Protein AF-A0AAY5K2S9-F1 (afdb_monomer_lite)

Sequence (111 aa):
MEKLFCSSIRVIRKDWPMINQRISRAQSMKSENLMQIDAGQGHVVATDTNEIPYYLQRGFIQDEWIRIPGFVKHITVGPAGTWCVDKTDRIFKYLEGKWVGNCIVLIICRH

Radius of gyration: 15.91 Å; chains: 1; bounding box: 43×44×27 Å

Structure (mmCIF, N/CA/C/O backbone):
data_AF-A0AAY5K2S9-F1
#
_entry.id   AF-A0AAY5K2S9-F1
#
loop_
_atom_site.group_PDB
_atom_site.id
_atom_site.type_symbol
_atom_site.label_atom_id
_atom_site.label_alt_id
_atom_site.label_comp_id
_atom_site.label_asym_id
_atom_site.label_entity_id
_atom_site.label_seq_id
_atom_site.pdbx_PDB_ins_code
_atom_site.Cartn_x
_atom_site.Cartn_y
_atom_site.Cartn_z
_atom_site.occupancy
_atom_site.B_iso_or_equiv
_atom_site.auth_seq_id
_atom_site.auth_comp_id
_atom_site.auth_asym_id
_atom_site.auth_atom_id
_atom_site.pdbx_PDB_model_num
ATOM 1 N N . MET A 1 1 ? -10.604 -31.260 -0.787 1.00 34.91 1 MET A N 1
ATOM 2 C CA . MET A 1 1 ? -9.336 -31.054 -1.515 1.00 34.91 1 MET A CA 1
ATOM 3 C C . MET A 1 1 ? -8.837 -29.659 -1.205 1.00 34.91 1 MET A C 1
ATOM 5 O O . MET A 1 1 ? -9.648 -28.755 -1.047 1.00 34.91 1 MET A O 1
ATOM 9 N N . GLU A 1 2 ? -7.548 -29.571 -0.924 1.00 27.94 2 GLU A N 1
ATOM 10 C CA . GLU A 1 2 ? -6.949 -28.673 0.060 1.00 27.94 2 GLU A CA 1
ATOM 11 C C . GLU A 1 2 ? -6.970 -27.201 -0.350 1.00 27.94 2 GLU A C 1
ATOM 13 O O . GLU A 1 2 ? -6.590 -26.819 -1.454 1.00 27.94 2 GLU A O 1
ATOM 18 N N . LYS A 1 3 ? -7.405 -26.364 0.594 1.00 33.69 3 LYS A N 1
ATOM 19 C CA . LYS A 1 3 ? -7.199 -24.923 0.547 1.00 33.69 3 LYS A CA 1
ATOM 20 C C . LYS A 1 3 ? -5.722 -24.690 0.836 1.00 33.69 3 LYS A C 1
ATOM 22 O O . LYS A 1 3 ? -5.301 -24.840 1.981 1.00 33.69 3 LYS A O 1
ATOM 27 N N . LEU A 1 4 ? -4.947 -24.316 -0.175 1.00 30.33 4 LEU A N 1
ATOM 28 C CA . LEU A 1 4 ? -3.619 -23.752 0.044 1.00 30.33 4 LEU A CA 1
ATOM 29 C C . LEU A 1 4 ? -3.796 -22.329 0.587 1.00 30.33 4 LEU A C 1
ATOM 31 O O . LEU A 1 4 ? -3.679 -21.338 -0.124 1.00 30.33 4 LEU A O 1
ATOM 35 N N . PHE A 1 5 ? -4.133 -22.243 1.873 1.00 32.22 5 PHE A N 1
ATOM 36 C CA . PHE A 1 5 ? -3.831 -21.068 2.673 1.00 32.22 5 PHE A CA 1
ATOM 37 C C . PHE A 1 5 ? -2.308 -20.924 2.654 1.00 32.22 5 PHE A C 1
ATOM 39 O O . PHE A 1 5 ? -1.602 -21.865 3.015 1.00 32.22 5 PHE A O 1
ATOM 46 N N . CYS A 1 6 ? -1.790 -19.770 2.235 1.00 27.92 6 CYS A N 1
ATOM 47 C CA . CYS A 1 6 ? -0.380 -19.449 2.424 1.00 27.92 6 CYS A CA 1
ATOM 48 C C . CYS A 1 6 ? -0.137 -19.269 3.929 1.00 27.92 6 CYS A C 1
ATOM 50 O O . CYS A 1 6 ? -0.248 -18.181 4.492 1.00 27.92 6 CYS A O 1
ATOM 52 N N . SER A 1 7 ? 0.105 -20.383 4.611 1.00 37.94 7 SER A N 1
ATOM 53 C CA . SER A 1 7 ? 0.523 -20.424 5.997 1.00 37.94 7 SER A CA 1
ATOM 54 C C . SER A 1 7 ? 1.981 -19.978 6.082 1.00 37.94 7 SER A C 1
ATOM 56 O O . SER A 1 7 ? 2.857 -20.627 5.513 1.00 37.94 7 SER A O 1
ATOM 58 N N . SER A 1 8 ? 2.222 -18.928 6.872 1.00 32.44 8 SER A N 1
ATOM 59 C CA . SER A 1 8 ? 3.530 -18.472 7.362 1.00 32.44 8 SER A CA 1
ATOM 60 C C . SER A 1 8 ? 4.340 -17.549 6.436 1.00 32.44 8 SER A C 1
ATOM 62 O O . SER A 1 8 ? 5.390 -17.934 5.929 1.00 32.44 8 SER A O 1
ATOM 64 N N . ILE A 1 9 ? 3.983 -16.257 6.390 1.00 40.09 9 ILE A N 1
ATOM 65 C CA . ILE A 1 9 ? 5.020 -15.213 6.318 1.00 40.09 9 ILE A CA 1
ATOM 66 C C . ILE A 1 9 ? 5.633 -15.096 7.719 1.00 40.09 9 ILE A C 1
ATOM 68 O O . ILE A 1 9 ? 5.078 -14.511 8.644 1.00 40.09 9 ILE A O 1
ATOM 72 N N . ARG A 1 10 ? 6.776 -15.755 7.907 1.00 33.50 10 ARG A N 1
ATOM 73 C CA . ARG A 1 10 ? 7.645 -15.541 9.062 1.00 33.50 10 ARG A CA 1
ATOM 74 C C . ARG A 1 10 ? 8.726 -14.588 8.572 1.00 33.50 10 ARG A C 1
ATOM 76 O O . ARG A 1 10 ? 9.541 -14.973 7.741 1.00 33.50 10 ARG A O 1
ATOM 83 N N . VAL A 1 11 ? 8.700 -13.335 9.022 1.00 40.34 11 VAL 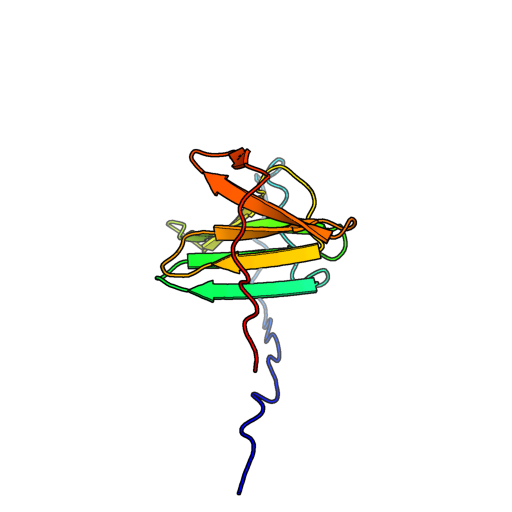A N 1
ATOM 84 C CA . VAL A 1 11 ? 9.768 -12.377 8.710 1.00 40.34 11 VAL A CA 1
ATOM 85 C C . VAL A 1 11 ? 11.036 -12.873 9.403 1.00 40.34 11 VAL A C 1
ATOM 87 O O . VAL A 1 11 ? 11.202 -12.710 10.609 1.00 40.34 11 VAL A O 1
ATOM 90 N N . ILE A 1 12 ? 11.924 -13.526 8.655 1.00 34.12 12 ILE A N 1
ATOM 91 C CA . ILE A 1 12 ? 13.255 -13.884 9.140 1.00 34.12 12 ILE A CA 1
ATOM 92 C C . ILE A 1 12 ? 14.103 -12.611 9.058 1.00 34.12 12 ILE A C 1
ATOM 94 O O . ILE A 1 12 ? 14.753 -12.358 8.049 1.00 34.12 12 ILE A O 1
ATOM 98 N N . ARG A 1 13 ? 14.102 -11.782 10.108 1.00 37.06 13 ARG A N 1
ATOM 99 C CA . ARG A 1 13 ? 15.240 -10.883 10.334 1.00 37.06 13 ARG A CA 1
ATOM 100 C C . ARG A 1 13 ? 16.323 -11.705 11.028 1.00 37.06 13 ARG A C 1
ATOM 102 O O . ARG A 1 13 ? 16.205 -11.977 12.216 1.00 37.06 13 ARG A O 1
ATOM 109 N N . LYS A 1 14 ? 17.346 -12.124 10.284 1.00 33.75 14 LYS A N 1
ATOM 110 C CA . LYS A 1 14 ? 18.642 -12.497 10.860 1.00 33.75 14 LYS A CA 1
ATOM 111 C C . LYS A 1 14 ? 19.627 -11.385 10.521 1.00 33.75 14 LYS A C 1
ATOM 113 O O . LYS A 1 14 ? 19.952 -11.191 9.357 1.00 33.75 14 LYS A O 1
ATOM 118 N N . ASP A 1 15 ? 19.971 -10.630 11.558 1.00 39.75 15 ASP A N 1
ATOM 119 C CA . ASP A 1 15 ? 21.231 -9.922 11.778 1.00 39.75 15 ASP A CA 1
ATOM 120 C C . ASP A 1 15 ? 21.821 -9.168 10.577 1.00 39.75 15 ASP A C 1
ATOM 122 O O . ASP A 1 15 ? 22.611 -9.706 9.805 1.00 39.75 15 ASP A O 1
ATOM 126 N N . TRP A 1 16 ? 21.504 -7.873 10.473 1.00 34.28 16 TRP A N 1
ATOM 127 C CA . TRP A 1 16 ? 22.312 -6.939 9.686 1.00 34.28 16 TRP A CA 1
ATOM 128 C C . TRP A 1 16 ? 23.080 -6.007 10.632 1.00 34.28 16 TRP A C 1
ATOM 130 O O . TRP A 1 16 ? 22.457 -5.410 11.518 1.00 34.28 16 TRP A O 1
ATOM 140 N N . PRO A 1 17 ? 24.411 -5.866 10.486 1.00 38.12 17 PRO A N 1
ATOM 141 C CA . PRO A 1 17 ? 25.193 -4.991 11.341 1.00 38.12 17 PRO A CA 1
ATOM 142 C C . PRO A 1 17 ? 24.791 -3.538 11.084 1.00 38.12 17 PRO A C 1
ATOM 144 O O . PRO A 1 17 ? 24.748 -3.059 9.951 1.00 38.12 17 PRO A O 1
ATOM 147 N N . MET A 1 18 ? 24.484 -2.838 12.172 1.00 40.06 18 MET A N 1
ATOM 148 C CA . MET A 1 18 ? 24.182 -1.412 12.190 1.00 40.06 18 MET A CA 1
ATOM 149 C C . MET A 1 18 ? 25.396 -0.619 11.687 1.00 40.06 18 MET A C 1
ATOM 151 O O . MET A 1 18 ? 26.308 -0.327 12.458 1.00 40.06 18 MET A O 1
ATOM 155 N N . ILE A 1 19 ? 25.407 -0.239 10.408 1.00 44.91 19 ILE A N 1
ATOM 156 C CA . ILE A 1 19 ? 26.284 0.829 9.918 1.00 44.91 19 ILE A CA 1
ATOM 157 C C . ILE A 1 19 ? 25.483 2.127 9.997 1.00 44.91 19 ILE A C 1
ATOM 159 O O . ILE A 1 19 ? 24.505 2.347 9.286 1.00 44.91 19 ILE A O 1
ATOM 163 N N . ASN A 1 20 ? 25.876 2.934 10.975 1.00 45.47 20 ASN A N 1
ATOM 164 C CA . ASN A 1 20 ? 25.220 4.149 11.424 1.00 45.47 20 ASN A CA 1
ATOM 165 C C . ASN A 1 20 ? 25.481 5.359 10.507 1.00 45.47 20 ASN A C 1
ATOM 167 O O . ASN A 1 20 ? 26.565 5.509 9.955 1.00 45.47 20 ASN A O 1
ATOM 171 N N . GLN A 1 21 ? 24.510 6.282 10.559 1.00 48.19 21 GLN A N 1
ATOM 172 C CA . GLN A 1 21 ? 24.540 7.725 10.255 1.00 48.19 21 GLN A CA 1
ATOM 173 C C . GLN A 1 21 ? 24.086 8.202 8.859 1.00 48.19 21 GLN A C 1
ATOM 175 O O . GLN A 1 21 ? 24.742 7.991 7.848 1.00 48.19 21 GLN A O 1
ATOM 180 N N . ARG A 1 22 ? 23.017 9.027 8.903 1.00 39.16 22 ARG A N 1
ATOM 181 C CA . ARG A 1 22 ? 22.392 9.885 7.862 1.00 39.16 22 ARG A CA 1
ATOM 182 C C . ARG A 1 22 ? 21.190 9.324 7.092 1.00 39.16 22 ARG A C 1
ATOM 184 O O . ARG A 1 22 ? 21.185 9.376 5.873 1.00 39.16 22 ARG A O 1
ATOM 191 N N . ILE A 1 23 ? 20.098 8.974 7.778 1.00 50.19 23 ILE A N 1
ATOM 192 C CA . ILE A 1 23 ? 18.747 9.142 7.195 1.00 50.19 23 ILE A CA 1
ATOM 193 C C . ILE A 1 23 ? 17.797 9.700 8.263 1.00 50.19 23 ILE A C 1
ATOM 195 O O . ILE A 1 23 ? 16.835 9.075 8.695 1.00 50.19 23 ILE A O 1
ATOM 199 N N . SER A 1 24 ? 18.077 10.910 8.741 1.00 45.03 24 SER A N 1
ATOM 200 C CA . SER A 1 24 ? 17.095 11.702 9.479 1.00 45.03 24 SER A CA 1
ATOM 201 C C . SER A 1 24 ? 16.250 12.490 8.478 1.00 45.03 24 SER A C 1
ATOM 203 O O . SER A 1 24 ? 16.498 13.679 8.307 1.00 45.03 24 SER A O 1
ATOM 205 N N . ARG A 1 25 ? 15.297 11.833 7.781 1.00 44.62 25 ARG A N 1
ATOM 206 C CA . ARG A 1 25 ? 14.075 12.491 7.238 1.00 44.62 25 ARG A CA 1
ATOM 207 C C . ARG A 1 25 ? 13.075 11.635 6.446 1.00 44.62 25 ARG A C 1
ATOM 209 O O . ARG A 1 25 ? 11.987 12.145 6.199 1.00 44.62 25 ARG A O 1
ATOM 216 N N . ALA A 1 26 ? 13.347 10.380 6.099 1.00 44.50 26 ALA A N 1
ATOM 217 C CA . ALA A 1 26 ? 12.327 9.520 5.487 1.00 44.50 26 ALA A CA 1
ATOM 218 C C . ALA A 1 26 ? 11.657 8.651 6.565 1.00 44.50 26 ALA A C 1
ATOM 220 O O . ALA A 1 26 ? 12.315 7.849 7.226 1.00 44.50 26 ALA A O 1
ATOM 221 N N . GLN A 1 27 ? 10.352 8.832 6.792 1.00 56.34 27 GLN A N 1
ATOM 222 C CA . GLN A 1 27 ? 9.558 7.917 7.619 1.00 56.34 27 GLN A CA 1
ATOM 223 C C . GLN A 1 27 ? 9.421 6.584 6.872 1.00 56.34 27 GLN A C 1
ATOM 225 O O . GLN A 1 27 ? 8.480 6.400 6.107 1.00 56.34 27 GLN A O 1
ATOM 230 N N . SER A 1 28 ? 10.375 5.675 7.064 1.00 61.28 28 SER A N 1
ATOM 231 C CA . SER A 1 28 ? 10.301 4.319 6.520 1.00 61.28 28 SER A CA 1
ATOM 232 C C . SER A 1 28 ? 9.297 3.484 7.322 1.00 61.28 28 SER A C 1
ATOM 234 O O . SER A 1 28 ? 9.298 3.524 8.558 1.00 61.28 28 SER A O 1
ATOM 236 N N . MET A 1 29 ? 8.431 2.738 6.633 1.00 62.81 29 MET A N 1
ATOM 237 C CA . MET A 1 29 ? 7.478 1.830 7.274 1.00 62.81 29 MET A CA 1
ATOM 238 C C . MET A 1 29 ? 8.233 0.739 8.041 1.00 62.81 29 MET A C 1
ATOM 240 O O . MET A 1 29 ? 9.025 -0.015 7.471 1.00 62.81 29 MET A O 1
ATOM 244 N N . LYS A 1 30 ? 7.969 0.617 9.344 1.00 68.06 30 LYS A N 1
ATOM 245 C CA . LYS A 1 30 ? 8.514 -0.482 10.145 1.00 68.06 30 LYS A CA 1
ATOM 246 C C . LYS A 1 30 ? 7.624 -1.715 10.016 1.00 68.06 30 LYS A C 1
ATOM 248 O O . LYS A 1 30 ? 6.417 -1.629 10.210 1.00 68.06 30 LYS A O 1
ATOM 253 N N . SER A 1 31 ? 8.229 -2.878 9.770 1.00 64.31 31 SER A N 1
ATOM 254 C CA . SER A 1 31 ? 7.508 -4.155 9.613 1.00 64.31 31 SER A CA 1
ATOM 255 C C . SER A 1 31 ? 6.667 -4.560 10.830 1.00 64.31 31 SER A C 1
ATOM 257 O O . SER A 1 31 ? 5.715 -5.311 10.678 1.00 64.31 31 SER A O 1
ATOM 259 N N . GLU A 1 32 ? 7.010 -4.073 12.026 1.00 65.81 32 GLU A N 1
ATOM 260 C CA . GLU A 1 32 ? 6.257 -4.300 13.273 1.00 65.81 32 GLU A CA 1
ATOM 261 C C . GLU A 1 32 ? 4.888 -3.602 13.312 1.00 65.81 32 GLU A C 1
ATOM 263 O O . GLU A 1 32 ? 4.051 -3.967 14.128 1.00 65.81 32 GLU A O 1
ATOM 268 N N . ASN A 1 33 ? 4.643 -2.656 12.400 1.00 77.50 33 ASN A N 1
ATOM 269 C CA . ASN A 1 33 ? 3.399 -1.893 12.310 1.00 77.50 33 ASN A CA 1
ATOM 270 C C . ASN A 1 33 ? 2.642 -2.154 10.999 1.00 77.50 33 ASN A C 1
ATOM 272 O O . ASN A 1 33 ? 1.783 -1.361 10.639 1.00 77.50 33 ASN A O 1
ATOM 276 N N . LEU A 1 34 ? 2.949 -3.216 10.249 1.00 77.50 34 LEU A N 1
ATOM 277 C CA . LEU A 1 34 ? 2.253 -3.505 8.992 1.00 77.50 34 LEU A CA 1
ATOM 278 C C . LEU A 1 34 ? 0.816 -3.977 9.263 1.00 77.50 34 LEU A C 1
ATOM 280 O O . LEU A 1 34 ? 0.617 -4.963 9.968 1.00 77.50 34 LEU A O 1
ATOM 284 N N . MET A 1 35 ? -0.170 -3.313 8.659 1.00 85.62 35 MET A N 1
ATOM 285 C CA . MET A 1 35 ? -1.576 -3.720 8.731 1.00 85.62 35 MET A CA 1
ATOM 286 C C . MET A 1 35 ? -1.994 -4.532 7.500 1.00 85.62 35 MET A C 1
ATOM 288 O O . MET A 1 35 ? -2.652 -5.560 7.639 1.00 85.62 35 MET A O 1
ATOM 292 N N . GLN A 1 36 ? -1.607 -4.096 6.298 1.00 92.12 36 GLN A N 1
ATOM 293 C CA . GLN A 1 36 ? -1.935 -4.788 5.049 1.00 92.12 36 GLN A CA 1
ATOM 294 C C . GLN A 1 36 ? -0.900 -4.497 3.951 1.00 92.12 36 GLN A C 1
ATOM 296 O O . GLN A 1 36 ? -0.256 -3.449 3.956 1.00 92.12 36 GLN A O 1
ATOM 301 N N . ILE A 1 37 ? -0.737 -5.440 3.017 1.00 92.50 37 ILE A N 1
ATOM 302 C CA . ILE A 1 37 ? 0.138 -5.363 1.840 1.00 92.50 37 ILE A CA 1
ATOM 303 C C . ILE A 1 37 ? -0.565 -5.968 0.616 1.00 92.50 37 ILE A C 1
ATOM 305 O O . ILE A 1 37 ? -1.350 -6.906 0.763 1.00 92.50 37 ILE A O 1
ATOM 309 N N . ASP A 1 38 ? -0.294 -5.435 -0.573 1.00 94.12 38 ASP A N 1
ATOM 310 C CA . ASP A 1 38 ? -0.745 -5.976 -1.858 1.00 94.12 38 ASP A CA 1
ATOM 311 C C . ASP A 1 38 ? 0.351 -5.822 -2.923 1.00 94.12 38 ASP A C 1
ATOM 313 O O . ASP A 1 38 ? 1.154 -4.885 -2.875 1.00 94.12 38 ASP A O 1
ATOM 317 N N . ALA A 1 39 ? 0.398 -6.747 -3.879 1.00 92.44 39 ALA A N 1
ATOM 318 C CA . ALA A 1 39 ? 1.414 -6.777 -4.923 1.00 92.44 39 ALA A CA 1
ATOM 319 C C . ALA A 1 39 ? 0.802 -7.101 -6.288 1.00 92.44 39 ALA A C 1
ATOM 321 O O . ALA A 1 39 ? 0.104 -8.098 -6.460 1.00 92.44 39 ALA A O 1
ATOM 322 N N . GLY A 1 40 ? 1.130 -6.283 -7.286 1.00 90.12 40 GLY A N 1
ATOM 323 C CA . GLY A 1 40 ? 0.566 -6.389 -8.625 1.00 90.12 40 GLY A CA 1
ATOM 324 C C . GLY A 1 40 ? 1.335 -5.547 -9.637 1.00 90.12 40 GLY A C 1
ATOM 325 O O . GLY A 1 40 ? 1.796 -4.448 -9.338 1.00 90.12 40 GLY A O 1
ATOM 326 N N . GLN A 1 41 ? 1.494 -6.069 -10.857 1.00 89.69 41 GLN A N 1
ATOM 327 C CA . GLN A 1 41 ? 2.212 -5.401 -11.957 1.00 89.69 41 GLN A CA 1
ATOM 328 C C . GLN A 1 41 ? 3.633 -4.916 -11.603 1.00 89.69 41 GLN A C 1
ATOM 330 O O . GLN A 1 41 ? 4.038 -3.833 -12.015 1.00 89.69 41 GLN A O 1
ATOM 335 N N . GLY A 1 42 ? 4.380 -5.676 -10.798 1.00 89.19 42 GLY A N 1
ATOM 336 C CA . GLY A 1 42 ? 5.734 -5.287 -10.378 1.00 89.19 42 GLY A CA 1
ATOM 337 C C . GLY A 1 42 ? 5.787 -4.169 -9.330 1.00 89.19 42 GLY A C 1
ATOM 338 O O . GLY A 1 42 ? 6.875 -3.709 -8.996 1.00 89.19 42 GLY A O 1
ATOM 339 N N . HIS A 1 43 ? 4.639 -3.760 -8.790 1.00 92.00 43 HIS A N 1
ATOM 340 C CA . HIS A 1 43 ? 4.537 -2.813 -7.687 1.00 92.00 43 HIS A CA 1
ATOM 341 C C . HIS A 1 43 ? 4.101 -3.532 -6.415 1.00 92.00 43 HIS A C 1
ATOM 343 O O . HIS A 1 43 ? 3.401 -4.546 -6.464 1.00 92.00 43 HIS A O 1
ATOM 349 N N . VAL A 1 44 ? 4.487 -2.967 -5.275 1.00 93.50 44 VAL A N 1
ATOM 350 C CA . VAL A 1 44 ? 4.035 -3.408 -3.957 1.00 93.50 44 VAL A CA 1
ATOM 351 C C . VAL A 1 44 ? 3.563 -2.183 -3.190 1.00 93.50 44 VAL A C 1
ATOM 353 O O . VAL A 1 44 ? 4.262 -1.169 -3.138 1.00 93.50 44 VAL A O 1
ATOM 356 N N . VAL A 1 45 ? 2.370 -2.273 -2.614 1.00 93.56 45 VAL A N 1
ATOM 357 C CA . VAL A 1 45 ? 1.770 -1.233 -1.777 1.00 93.56 45 VAL A CA 1
ATOM 358 C C . VAL A 1 45 ? 1.452 -1.800 -0.407 1.00 93.56 45 VAL A C 1
ATOM 360 O O . VAL A 1 45 ? 1.168 -2.986 -0.267 1.00 93.56 45 VAL A O 1
ATOM 363 N N . ALA A 1 46 ? 1.512 -0.953 0.609 1.00 93.69 46 ALA A N 1
ATOM 364 C CA . ALA A 1 46 ? 1.228 -1.345 1.978 1.00 93.69 46 ALA A CA 1
ATOM 365 C C . ALA A 1 46 ? 0.579 -0.207 2.755 1.00 93.69 46 ALA A C 1
ATOM 367 O O . ALA A 1 46 ? 0.689 0.961 2.382 1.00 93.69 46 ALA A O 1
ATOM 368 N N . THR A 1 47 ? -0.061 -0.558 3.862 1.00 92.75 47 THR A N 1
ATOM 369 C CA . THR A 1 47 ? -0.473 0.390 4.892 1.00 92.75 47 THR A CA 1
ATOM 370 C C . THR A 1 47 ? -0.035 -0.103 6.260 1.00 92.75 47 THR A C 1
ATOM 372 O O . THR A 1 47 ? -0.049 -1.308 6.541 1.00 92.75 47 THR A O 1
ATOM 375 N N . ASP A 1 48 ? 0.354 0.834 7.117 1.00 91.62 48 ASP A N 1
ATOM 376 C CA . ASP A 1 48 ? 0.673 0.552 8.512 1.00 91.62 48 ASP A CA 1
ATOM 377 C C . ASP A 1 48 ? -0.576 0.655 9.413 1.00 91.62 48 ASP A C 1
ATOM 379 O O . ASP A 1 48 ? -1.674 0.988 8.958 1.00 91.62 48 ASP A O 1
ATOM 383 N N . THR A 1 49 ? -0.419 0.349 10.699 1.00 89.94 49 THR A N 1
ATOM 384 C CA . THR A 1 49 ? -1.471 0.437 11.725 1.00 89.94 49 THR A CA 1
ATOM 385 C C . THR A 1 49 ? -1.910 1.868 12.039 1.00 89.94 49 THR A C 1
ATOM 387 O O . THR A 1 49 ? -2.947 2.053 12.669 1.00 89.94 49 THR A O 1
ATOM 390 N N . ASN A 1 50 ? -1.162 2.878 11.585 1.00 90.88 50 ASN A N 1
ATOM 391 C CA . ASN A 1 50 ? -1.549 4.288 11.646 1.00 90.88 50 ASN A CA 1
ATOM 392 C C . ASN A 1 50 ? -2.285 4.735 10.373 1.00 90.88 50 ASN A C 1
ATOM 394 O O . ASN A 1 50 ? -2.441 5.938 10.151 1.00 90.88 50 ASN A O 1
ATOM 398 N N . GLU A 1 51 ? -2.711 3.783 9.535 1.00 91.94 51 GLU A N 1
ATOM 399 C CA . GLU A 1 51 ? -3.365 4.020 8.249 1.00 91.94 51 GLU A CA 1
ATOM 400 C C . GLU A 1 51 ? -2.470 4.771 7.251 1.00 91.94 51 GLU A C 1
ATOM 402 O O . GLU A 1 51 ? -2.972 5.385 6.316 1.00 91.94 51 GLU A O 1
ATOM 407 N N . ILE A 1 52 ? -1.143 4.774 7.421 1.00 92.69 52 ILE A N 1
ATOM 408 C CA . ILE A 1 52 ? -0.240 5.472 6.504 1.00 92.69 52 ILE A CA 1
ATOM 409 C C . ILE A 1 52 ? 0.029 4.574 5.286 1.00 92.69 52 ILE A C 1
ATOM 411 O O . ILE A 1 52 ? 0.584 3.487 5.457 1.00 92.69 52 ILE A O 1
ATOM 415 N N . PRO A 1 53 ? -0.302 5.017 4.055 1.00 93.75 53 PRO A N 1
ATOM 416 C CA . PRO A 1 53 ? -0.007 4.262 2.846 1.00 93.75 53 PRO A CA 1
ATOM 417 C C . PRO A 1 53 ? 1.443 4.432 2.387 1.00 93.75 53 PRO A C 1
ATOM 419 O O . PRO A 1 53 ? 2.023 5.520 2.463 1.00 93.75 53 PRO A O 1
ATOM 422 N N . TYR A 1 54 ? 1.993 3.369 1.808 1.00 93.25 54 TYR A N 1
ATOM 423 C CA . TYR A 1 54 ? 3.341 3.314 1.255 1.00 93.25 54 TYR A CA 1
ATOM 424 C C . TYR A 1 54 ? 3.366 2.585 -0.094 1.00 93.25 54 TYR A C 1
ATOM 426 O O . TYR A 1 54 ? 2.580 1.664 -0.323 1.00 93.25 54 TYR A O 1
ATOM 434 N N . TYR A 1 55 ? 4.315 2.952 -0.959 1.00 92.69 55 TYR A N 1
ATOM 435 C CA . TYR A 1 55 ? 4.747 2.117 -2.083 1.00 92.69 55 TYR A CA 1
ATOM 436 C C . TYR A 1 55 ? 6.188 1.654 -1.872 1.00 92.69 55 TYR A C 1
ATOM 438 O O . TYR A 1 55 ? 7.005 2.380 -1.302 1.00 92.69 55 TYR A O 1
ATOM 446 N N . LEU A 1 56 ? 6.501 0.444 -2.328 1.00 92.44 56 LEU A N 1
ATOM 447 C CA . LEU A 1 56 ? 7.866 -0.062 -2.336 1.00 92.44 56 LEU A CA 1
ATOM 448 C C . LEU A 1 56 ? 8.589 0.471 -3.572 1.00 92.44 56 LEU A C 1
ATOM 450 O O . LEU A 1 56 ? 8.208 0.172 -4.706 1.00 92.44 56 LEU A O 1
ATOM 454 N N . GLN A 1 57 ? 9.639 1.252 -3.353 1.00 88.94 57 GLN A N 1
ATOM 455 C CA . GLN A 1 57 ? 10.537 1.708 -4.399 1.00 88.94 57 GLN A CA 1
ATOM 456 C C . GLN A 1 57 ? 11.795 0.847 -4.414 1.00 88.94 57 GLN A C 1
ATOM 458 O O . GLN A 1 57 ? 12.451 0.671 -3.387 1.00 88.94 57 GLN A O 1
ATOM 463 N N . ARG A 1 58 ? 12.170 0.361 -5.599 1.00 86.81 58 ARG A N 1
ATOM 464 C CA . ARG A 1 58 ? 13.457 -0.304 -5.791 1.00 86.81 58 ARG A CA 1
ATOM 465 C C . ARG A 1 58 ? 14.575 0.733 -5.739 1.00 86.81 58 ARG A C 1
ATOM 467 O O . ARG A 1 58 ? 14.630 1.622 -6.590 1.00 86.81 58 ARG A O 1
ATOM 474 N N . GLY A 1 59 ? 15.440 0.632 -4.737 1.00 81.12 59 GLY A N 1
ATOM 475 C CA . GLY A 1 59 ? 16.626 1.475 -4.616 1.00 81.12 59 GLY A CA 1
ATOM 476 C C . GLY A 1 59 ? 17.863 0.822 -5.234 1.00 81.12 59 GLY A C 1
ATOM 477 O O . GLY A 1 59 ? 17.853 -0.343 -5.626 1.00 81.12 59 GLY A O 1
ATOM 478 N N . PHE A 1 60 ? 18.954 1.587 -5.317 1.00 80.75 60 PHE A N 1
ATOM 479 C CA . PHE A 1 60 ? 20.239 1.088 -5.825 1.00 80.75 60 PHE A CA 1
ATOM 480 C C . PHE A 1 60 ? 20.924 0.107 -4.864 1.00 80.75 60 PHE A C 1
ATOM 482 O O . PHE A 1 60 ? 21.558 -0.843 -5.311 1.00 80.75 60 PHE A O 1
ATOM 489 N N . ILE A 1 61 ? 20.817 0.355 -3.554 1.00 84.50 61 ILE A N 1
ATOM 490 C CA . ILE A 1 61 ? 21.468 -0.443 -2.500 1.00 84.50 61 ILE A CA 1
ATOM 491 C C . ILE A 1 61 ? 20.458 -1.387 -1.837 1.00 84.50 61 ILE A C 1
ATOM 493 O O . ILE A 1 61 ? 20.761 -2.549 -1.588 1.00 84.50 61 ILE A O 1
ATOM 497 N N . GLN A 1 62 ? 19.256 -0.883 -1.557 1.00 84.00 62 GLN A N 1
ATOM 498 C CA . GLN A 1 62 ? 18.163 -1.621 -0.933 1.00 84.00 62 GLN A CA 1
ATOM 499 C C . GLN A 1 62 ? 16.823 -1.026 -1.357 1.00 84.00 62 GLN A C 1
ATOM 501 O O . GLN A 1 62 ? 16.760 0.141 -1.749 1.00 84.00 62 GLN A O 1
ATOM 506 N N . ASP A 1 63 ? 15.760 -1.813 -1.240 1.00 84.81 63 ASP A N 1
ATOM 507 C CA . ASP A 1 63 ? 14.404 -1.314 -1.435 1.00 84.81 63 ASP A CA 1
ATOM 508 C C . ASP A 1 63 ? 13.995 -0.392 -0.275 1.00 84.81 63 ASP A C 1
ATOM 510 O O . ASP A 1 63 ? 14.428 -0.560 0.872 1.00 84.81 63 ASP A O 1
ATOM 514 N N . GLU A 1 64 ? 13.152 0.590 -0.581 1.00 85.31 64 GLU A N 1
ATOM 515 C CA . GLU A 1 64 ? 12.687 1.592 0.373 1.00 85.31 64 GLU A CA 1
ATOM 516 C C . GLU A 1 64 ? 11.168 1.759 0.299 1.00 85.31 64 GLU A C 1
ATOM 518 O O . GLU A 1 64 ? 10.576 1.820 -0.777 1.00 85.31 64 GLU A O 1
ATOM 523 N N . TRP A 1 65 ? 10.526 1.855 1.463 1.00 88.75 65 TRP A N 1
ATOM 524 C CA . TRP A 1 65 ? 9.117 2.219 1.564 1.00 88.75 65 TRP A CA 1
ATOM 525 C C . TRP A 1 65 ? 8.963 3.730 1.529 1.00 88.75 65 TRP A C 1
ATOM 527 O O . TRP A 1 65 ? 9.412 4.426 2.441 1.00 88.75 65 TRP A O 1
ATOM 537 N N . ILE A 1 66 ? 8.268 4.225 0.512 1.00 88.88 66 ILE A N 1
ATOM 538 C CA . ILE A 1 66 ? 8.013 5.649 0.339 1.00 88.88 66 ILE A CA 1
ATOM 539 C C . ILE A 1 66 ? 6.572 5.955 0.709 1.00 88.88 66 ILE A C 1
ATOM 541 O O . ILE A 1 66 ? 5.632 5.332 0.211 1.00 88.88 66 ILE A O 1
ATOM 545 N N . ARG A 1 67 ? 6.402 6.936 1.596 1.00 90.50 67 ARG A N 1
ATOM 546 C CA . ARG A 1 67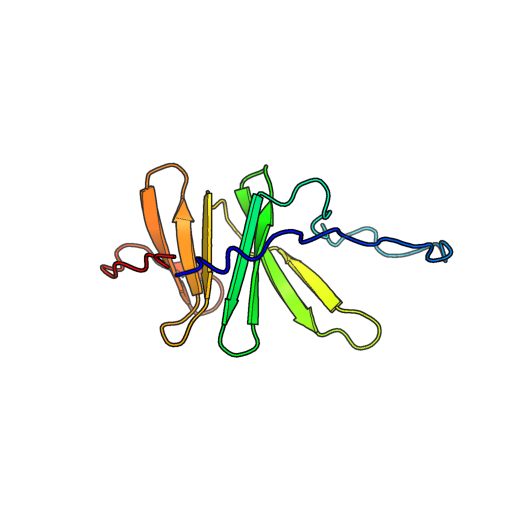 ? 5.093 7.371 2.075 1.00 90.50 67 ARG A CA 1
ATOM 547 C C . ARG A 1 67 ? 4.287 8.019 0.952 1.00 90.50 67 ARG A C 1
ATOM 549 O O . ARG A 1 67 ? 4.746 8.966 0.316 1.00 90.50 67 ARG A O 1
ATOM 556 N N . ILE A 1 68 ? 3.048 7.573 0.792 1.00 92.50 68 ILE A N 1
ATOM 557 C CA . ILE A 1 68 ? 2.037 8.224 -0.040 1.00 92.50 68 ILE A CA 1
ATOM 558 C C . ILE A 1 68 ? 1.254 9.205 0.855 1.00 92.50 68 ILE A C 1
ATOM 560 O O . ILE A 1 68 ? 0.951 8.880 2.006 1.00 92.50 68 ILE A O 1
ATOM 564 N N . PRO A 1 69 ? 0.926 10.427 0.398 1.00 90.25 69 PRO A N 1
ATOM 565 C CA . PRO A 1 69 ? 0.102 11.344 1.184 1.00 90.25 69 PRO A CA 1
ATOM 566 C C . PRO A 1 69 ? -1.273 10.741 1.492 1.00 90.25 69 PRO A C 1
ATOM 568 O O . PRO A 1 69 ? -1.900 10.199 0.594 1.00 90.25 69 PRO A O 1
ATOM 571 N N . GLY A 1 70 ? -1.780 10.884 2.717 1.00 89.56 70 GLY A N 1
ATOM 572 C CA . GLY A 1 70 ? -3.139 10.464 3.089 1.00 89.56 70 GLY A CA 1
ATOM 573 C C . GLY A 1 70 ? -3.185 9.419 4.202 1.00 89.56 70 GLY A C 1
ATOM 574 O O . GLY A 1 70 ? -2.158 9.118 4.810 1.00 89.56 70 GLY A O 1
ATOM 575 N N . PHE A 1 71 ? -4.400 8.924 4.461 1.00 92.38 71 PHE A N 1
ATOM 576 C CA . PHE A 1 71 ? -4.702 7.885 5.446 1.00 92.38 71 PHE A CA 1
ATOM 577 C C . PHE A 1 71 ? -5.694 6.882 4.849 1.00 92.38 71 PHE A C 1
ATOM 579 O O . PHE A 1 71 ? -6.732 7.296 4.326 1.00 92.38 71 PHE A O 1
ATOM 586 N N . VAL A 1 72 ? -5.370 5.591 4.881 1.00 92.62 72 VAL A N 1
ATOM 587 C CA . VAL A 1 72 ? -6.147 4.520 4.244 1.00 92.62 72 VAL A CA 1
ATOM 588 C C . VAL A 1 72 ? -6.210 3.290 5.145 1.00 92.62 72 VAL A C 1
ATOM 590 O O . VAL A 1 72 ? -5.225 2.932 5.782 1.00 92.62 72 VAL A O 1
ATOM 593 N N . LYS A 1 73 ? -7.353 2.600 5.164 1.00 92.06 73 LYS A N 1
ATOM 594 C CA . LYS A 1 73 ? -7.488 1.333 5.902 1.00 92.06 73 LYS A CA 1
ATOM 595 C C . LYS A 1 73 ? -7.159 0.099 5.060 1.00 92.06 73 LYS A C 1
ATOM 597 O O . LYS A 1 73 ? -6.943 -0.977 5.602 1.00 92.06 73 LYS A O 1
ATOM 602 N N . HIS A 1 74 ? -7.156 0.235 3.735 1.00 92.69 74 HIS A N 1
ATOM 603 C CA . HIS A 1 74 ? -6.778 -0.824 2.800 1.00 92.69 74 HIS A CA 1
ATOM 604 C C . HIS A 1 74 ? -6.328 -0.210 1.473 1.00 92.69 74 HIS A C 1
ATOM 606 O O . HIS A 1 74 ? -6.944 0.748 0.993 1.00 92.69 74 HIS A O 1
ATOM 612 N N . ILE A 1 75 ? -5.271 -0.763 0.879 1.00 93.88 75 ILE A N 1
ATOM 613 C CA . ILE A 1 75 ? -4.680 -0.307 -0.381 1.00 93.88 75 ILE A CA 1
ATOM 614 C C . ILE A 1 75 ? -4.374 -1.502 -1.289 1.00 93.88 75 ILE A C 1
ATOM 616 O O . ILE A 1 75 ? -3.931 -2.554 -0.837 1.00 93.88 75 ILE A O 1
ATOM 620 N N . THR A 1 76 ? -4.622 -1.344 -2.585 1.00 94.25 76 THR A N 1
ATOM 621 C CA . THR A 1 76 ? -4.433 -2.395 -3.591 1.00 94.25 76 THR A CA 1
ATOM 622 C C . THR A 1 76 ? -3.826 -1.833 -4.868 1.00 94.25 76 THR A C 1
ATOM 624 O O . THR A 1 76 ? -4.004 -0.653 -5.188 1.00 94.25 76 THR A O 1
ATOM 627 N N . VAL A 1 77 ? -3.093 -2.670 -5.600 1.00 93.75 77 VAL A N 1
ATOM 628 C CA . VAL A 1 77 ? -2.480 -2.330 -6.883 1.00 93.75 77 VAL A CA 1
ATOM 629 C C . VAL A 1 77 ? -2.697 -3.451 -7.895 1.00 93.75 77 VAL A C 1
ATOM 631 O O . VAL A 1 77 ? -2.490 -4.627 -7.622 1.00 93.75 77 VAL A O 1
ATOM 634 N N . GLY A 1 78 ? -3.092 -3.087 -9.111 1.00 90.56 78 GLY A N 1
ATOM 635 C CA . GLY A 1 78 ? -3.302 -4.046 -10.193 1.00 90.56 78 GLY A CA 1
ATOM 636 C C . GLY A 1 78 ? -3.412 -3.357 -11.550 1.00 90.56 78 GLY A C 1
ATOM 637 O O . GLY A 1 78 ? -3.175 -2.151 -11.623 1.00 90.56 78 GLY A O 1
ATOM 638 N N . PRO A 1 79 ? -3.785 -4.083 -12.624 1.00 90.00 79 PRO A N 1
ATOM 639 C CA . PRO A 1 79 ? -3.935 -3.542 -13.986 1.00 90.00 79 PRO A CA 1
ATOM 640 C C . PRO A 1 79 ? -4.749 -2.247 -14.084 1.00 90.00 79 PRO A C 1
ATOM 642 O O . PRO A 1 79 ? -4.467 -1.392 -14.917 1.00 90.00 79 PRO A O 1
ATOM 645 N N . ALA A 1 80 ? -5.724 -2.059 -13.191 1.00 88.31 80 ALA A N 1
ATOM 646 C CA . ALA A 1 80 ? -6.558 -0.861 -13.126 1.00 88.31 80 ALA A CA 1
ATOM 647 C C . ALA A 1 80 ? -5.907 0.342 -12.403 1.00 88.31 80 ALA A C 1
ATOM 649 O O . ALA A 1 80 ? -6.558 1.383 -12.254 1.00 88.31 80 ALA A O 1
ATOM 650 N N . GLY A 1 81 ? -4.661 0.220 -11.940 1.00 90.75 81 GLY A N 1
ATOM 651 C CA . GLY A 1 81 ? -3.927 1.210 -11.148 1.00 90.75 81 GLY A CA 1
ATOM 652 C C . GLY A 1 81 ? -3.933 0.912 -9.645 1.00 90.75 81 GLY A C 1
ATOM 653 O O . GLY A 1 81 ? -4.262 -0.197 -9.221 1.00 90.75 81 GLY A O 1
ATOM 654 N N . THR A 1 82 ? -3.575 1.921 -8.849 1.00 92.94 82 THR A N 1
ATOM 655 C CA . THR A 1 82 ? -3.571 1.854 -7.379 1.00 92.94 82 THR A CA 1
ATOM 656 C C . THR A 1 82 ? -4.853 2.448 -6.811 1.00 92.94 82 THR A C 1
ATOM 658 O O . THR A 1 82 ? -5.270 3.542 -7.201 1.00 92.94 82 THR A O 1
ATOM 661 N N . TRP A 1 83 ? -5.458 1.734 -5.869 1.00 93.75 83 TRP A N 1
ATOM 662 C CA . TRP A 1 83 ? -6.740 2.070 -5.260 1.00 93.75 83 TRP A CA 1
ATOM 663 C C . TRP A 1 83 ? -6.679 1.912 -3.750 1.00 93.75 83 TRP A C 1
ATOM 665 O O . TRP A 1 83 ? -5.894 1.117 -3.236 1.00 93.75 83 TRP A O 1
ATOM 675 N N . CYS A 1 84 ? -7.522 2.645 -3.034 1.00 92.81 84 CYS A N 1
ATOM 676 C CA . CYS A 1 84 ? -7.633 2.506 -1.590 1.00 92.81 84 CYS A CA 1
ATOM 677 C C . CYS A 1 84 ? -9.051 2.786 -1.091 1.00 92.81 84 CYS A C 1
ATOM 679 O O . CYS A 1 84 ? -9.875 3.385 -1.789 1.00 92.81 84 CYS A O 1
ATOM 681 N N . VAL A 1 85 ? -9.304 2.359 0.144 1.00 91.81 85 VAL A N 1
ATOM 682 C CA . VAL A 1 85 ? -10.453 2.796 0.937 1.00 91.81 85 VAL A CA 1
ATOM 683 C C . VAL A 1 85 ? -9.969 3.482 2.204 1.00 91.81 85 VAL A C 1
ATOM 685 O O . VAL A 1 85 ? -9.036 3.014 2.864 1.00 91.81 85 VAL A O 1
ATOM 688 N N . ASP A 1 86 ? -10.599 4.600 2.548 1.00 90.94 86 ASP A N 1
ATOM 689 C CA . ASP A 1 86 ? -10.345 5.278 3.816 1.00 90.94 86 ASP A CA 1
ATOM 690 C C . ASP A 1 86 ? -11.186 4.685 4.959 1.00 90.94 86 ASP A C 1
ATOM 692 O O . ASP A 1 86 ? -12.046 3.818 4.766 1.00 90.94 86 ASP A O 1
ATOM 696 N N . LYS A 1 87 ? -10.950 5.163 6.183 1.00 90.31 87 LYS A N 1
ATOM 697 C CA . LYS A 1 87 ? -11.699 4.735 7.373 1.00 90.31 87 LYS A CA 1
ATOM 698 C C . LYS A 1 87 ? -13.209 5.009 7.319 1.00 90.31 87 LYS A C 1
ATOM 700 O O . LYS A 1 87 ? -13.948 4.429 8.103 1.00 90.31 87 LYS A O 1
ATOM 705 N N . THR A 1 88 ? -13.658 5.876 6.411 1.00 91.75 88 THR A N 1
ATOM 706 C CA . THR A 1 88 ? -15.071 6.220 6.181 1.00 91.75 88 THR A CA 1
ATOM 707 C C . THR A 1 88 ? -15.679 5.478 4.988 1.00 91.75 88 THR A C 1
ATOM 709 O O . THR A 1 88 ? -16.732 5.877 4.500 1.00 91.75 88 THR A O 1
ATOM 712 N N . ASP A 1 89 ? -15.013 4.425 4.498 1.00 89.12 89 ASP A N 1
ATOM 713 C CA . ASP A 1 89 ? -15.453 3.603 3.362 1.00 89.12 89 ASP A CA 1
ATOM 714 C C . ASP A 1 89 ? -15.524 4.349 2.020 1.00 89.12 89 ASP A C 1
ATOM 716 O O . ASP A 1 89 ? -16.136 3.877 1.059 1.00 89.12 89 ASP A O 1
ATOM 720 N N . ARG A 1 90 ? -14.852 5.500 1.904 1.00 88.44 90 ARG A N 1
ATOM 721 C CA . ARG A 1 90 ? -14.736 6.210 0.626 1.00 88.44 90 ARG A CA 1
ATOM 722 C C . ARG A 1 90 ? -13.637 5.578 -0.220 1.00 88.44 90 ARG A C 1
ATOM 724 O O . ARG A 1 90 ? -12.539 5.322 0.271 1.00 88.44 90 ARG A O 1
ATOM 731 N N . ILE A 1 91 ? -13.942 5.362 -1.498 1.00 90.50 91 ILE A N 1
ATOM 732 C CA . ILE A 1 91 ? -13.038 4.758 -2.482 1.00 90.50 91 ILE A CA 1
ATOM 733 C C . ILE A 1 91 ? -12.283 5.859 -3.227 1.00 90.50 91 ILE A C 1
ATOM 735 O O . ILE A 1 91 ? -12.892 6.794 -3.758 1.00 90.50 91 ILE A O 1
ATOM 739 N N . PHE A 1 92 ? -10.963 5.706 -3.318 1.00 90.94 92 PHE A N 1
ATOM 740 C CA . PHE A 1 92 ? -10.098 6.607 -4.071 1.00 90.94 92 PHE A CA 1
ATOM 741 C C . PHE A 1 92 ? -9.199 5.839 -5.034 1.00 90.94 92 PHE A C 1
ATOM 743 O O . PHE A 1 92 ? -8.752 4.725 -4.752 1.00 90.94 92 PHE A O 1
ATOM 750 N N . LYS A 1 93 ? -8.886 6.485 -6.157 1.00 92.69 93 LYS A N 1
ATOM 751 C CA . LYS A 1 93 ? -7.858 6.048 -7.101 1.00 92.69 93 LYS A CA 1
ATOM 752 C C . LYS A 1 93 ? -6.656 6.982 -7.019 1.00 92.69 93 LYS A C 1
ATOM 754 O O . LYS A 1 93 ? -6.831 8.198 -6.941 1.00 92.69 93 LYS A O 1
ATOM 759 N N . TYR A 1 94 ? -5.447 6.430 -7.054 1.00 92.88 94 TYR A N 1
ATOM 760 C CA . TYR A 1 94 ? -4.227 7.231 -7.108 1.00 92.88 94 TYR A CA 1
ATOM 761 C C . TYR A 1 94 ? -3.896 7.595 -8.556 1.00 92.88 94 TYR A C 1
ATOM 763 O O . TYR A 1 94 ? -3.648 6.714 -9.381 1.00 92.88 94 TYR A O 1
ATOM 771 N N . LEU A 1 95 ? -3.902 8.890 -8.863 1.00 90.75 95 LEU A N 1
ATOM 772 C CA . LEU A 1 95 ? -3.636 9.444 -10.188 1.00 90.75 95 LEU A CA 1
ATOM 773 C C . LEU A 1 95 ? -2.697 10.642 -10.044 1.00 90.75 95 LEU A C 1
ATOM 775 O O . LEU A 1 95 ? -2.963 11.537 -9.246 1.00 90.75 95 LEU A O 1
ATOM 779 N N . GLU A 1 96 ? -1.596 10.651 -10.799 1.00 89.50 96 GLU A N 1
ATOM 780 C CA . GLU A 1 96 ? -0.673 11.800 -10.896 1.00 89.50 96 GLU A CA 1
ATOM 781 C C . GLU A 1 96 ? -0.238 12.378 -9.532 1.00 89.50 96 GLU A C 1
ATOM 783 O O . GLU A 1 96 ? -0.169 13.589 -9.323 1.00 89.50 96 GLU A O 1
ATOM 788 N N . GLY A 1 97 ? 0.032 11.500 -8.561 1.00 87.81 97 GLY A N 1
ATOM 789 C CA . GLY A 1 97 ? 0.475 11.913 -7.228 1.00 87.81 97 GLY A CA 1
ATOM 790 C C . GLY A 1 97 ? -0.644 12.327 -6.264 1.00 87.81 97 GLY A C 1
ATOM 791 O O . GLY A 1 97 ? -0.353 12.862 -5.194 1.00 87.81 97 GLY A O 1
ATOM 792 N N . LYS A 1 98 ? -1.919 12.124 -6.622 1.00 90.75 98 LYS A N 1
ATOM 793 C CA . LYS A 1 98 ? -3.080 12.542 -5.822 1.00 90.75 98 LYS A CA 1
ATOM 794 C C . LYS A 1 98 ? -4.135 11.444 -5.718 1.00 90.75 98 LYS A C 1
ATOM 796 O O . LYS A 1 98 ? -4.328 10.649 -6.634 1.00 90.75 98 LYS A O 1
ATOM 801 N N . TRP A 1 99 ? -4.866 11.448 -4.606 1.00 92.25 99 TRP A N 1
ATOM 802 C CA . TRP A 1 99 ? -6.072 10.637 -4.443 1.00 92.25 99 TRP A CA 1
ATOM 803 C C . TRP A 1 99 ? -7.270 11.345 -5.067 1.00 92.25 99 TRP A C 1
ATOM 805 O O . TRP A 1 99 ? -7.612 12.461 -4.678 1.00 92.25 99 TRP A O 1
ATOM 815 N N . VAL A 1 100 ? -7.917 10.681 -6.021 1.00 92.19 100 VAL A N 1
ATOM 816 C CA . VAL A 1 100 ? -9.127 11.161 -6.690 1.00 92.19 100 VAL A CA 1
ATOM 817 C C . VAL A 1 100 ? -10.312 10.321 -6.218 1.00 92.19 100 VAL A C 1
ATOM 819 O O . VAL A 1 100 ? -10.299 9.095 -6.336 1.00 92.19 100 VAL A O 1
ATOM 822 N N . GLY A 1 101 ? -11.311 10.986 -5.632 1.00 83.81 101 GLY A N 1
ATOM 823 C CA . GLY A 1 101 ? -12.553 10.361 -5.165 1.00 83.81 101 GLY A CA 1
ATOM 824 C C . GLY A 1 101 ? -13.589 10.179 -6.281 1.00 83.81 101 GLY A C 1
ATOM 825 O O . GLY A 1 101 ? -13.373 10.604 -7.412 1.00 83.81 101 GLY A O 1
ATOM 826 N N . ASN A 1 102 ? -14.734 9.570 -5.948 1.00 68.62 102 ASN A N 1
ATOM 827 C CA . ASN A 1 102 ? -15.866 9.277 -6.855 1.00 68.62 102 ASN A CA 1
ATOM 828 C C . ASN A 1 102 ? -15.585 8.232 -7.941 1.00 68.62 102 ASN A C 1
ATOM 830 O O . ASN A 1 102 ? -16.236 8.203 -8.984 1.00 68.62 102 ASN A O 1
ATOM 834 N N . CYS A 1 103 ? -14.627 7.345 -7.698 1.00 59.06 103 CYS A N 1
ATOM 835 C CA . CYS A 1 103 ? -14.358 6.252 -8.611 1.00 59.06 103 CYS A CA 1
ATOM 836 C C . CYS A 1 103 ? -15.255 5.050 -8.266 1.00 59.06 103 CYS A C 1
ATOM 838 O O . CYS A 1 103 ? -15.079 4.406 -7.234 1.00 59.06 103 CYS A O 1
ATOM 840 N N . ILE A 1 104 ? -16.228 4.747 -9.132 1.00 52.97 104 ILE A N 1
ATOM 841 C CA . ILE A 1 104 ? -17.105 3.575 -9.001 1.00 52.97 104 ILE A CA 1
ATOM 842 C C . ILE A 1 104 ? -16.364 2.364 -9.576 1.00 52.97 104 ILE A C 1
ATOM 844 O O . ILE A 1 104 ? -16.523 2.036 -10.748 1.00 52.97 104 ILE A O 1
ATOM 848 N N . VAL A 1 105 ? -15.519 1.711 -8.777 1.00 51.88 105 VAL A N 1
ATOM 849 C CA . VAL A 1 105 ? -14.987 0.381 -9.112 1.00 51.88 105 VAL A CA 1
ATOM 850 C C . VAL A 1 105 ? -14.921 -0.465 -7.842 1.00 51.88 105 VAL A C 1
ATOM 852 O O . VAL A 1 105 ? -14.267 -0.100 -6.868 1.00 51.88 105 VAL A O 1
ATOM 855 N N . LEU A 1 10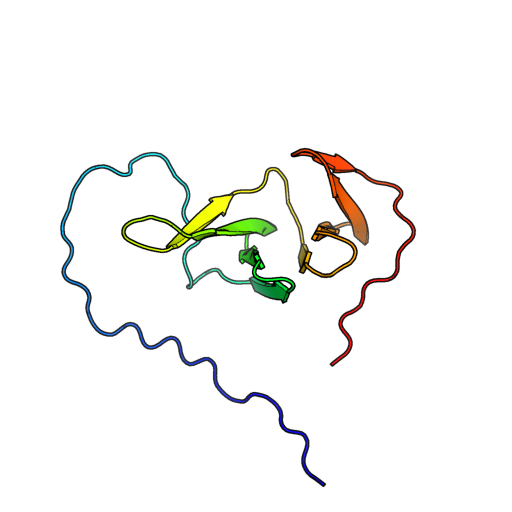6 ? -15.605 -1.611 -7.859 1.00 49.69 106 LEU A N 1
ATOM 856 C CA . LEU A 1 106 ? -15.506 -2.657 -6.842 1.00 49.69 106 LEU A CA 1
ATOM 857 C C . LEU A 1 106 ? -14.199 -3.428 -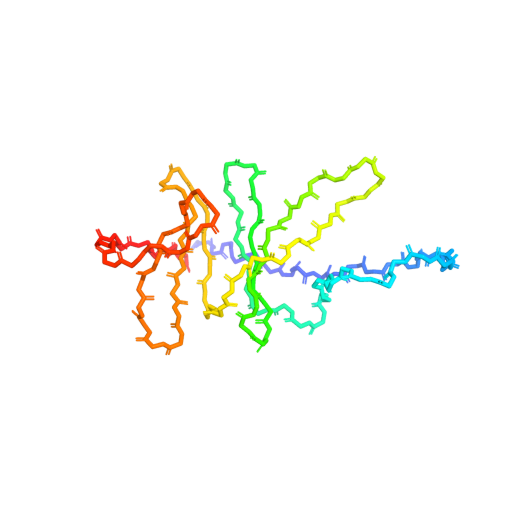7.059 1.00 49.69 106 LEU A C 1
ATOM 859 O O . LEU A 1 106 ? -14.147 -4.339 -7.881 1.00 49.69 106 LEU A O 1
ATOM 863 N N . ILE A 1 107 ? -13.144 -3.071 -6.330 1.00 52.03 107 ILE A N 1
ATOM 864 C CA . ILE A 1 107 ? -11.932 -3.892 -6.243 1.00 52.03 107 ILE A CA 1
ATOM 865 C C . ILE A 1 107 ? -11.948 -4.570 -4.882 1.00 52.03 107 ILE A C 1
ATOM 867 O O . ILE A 1 107 ? -11.545 -3.997 -3.874 1.00 52.03 107 ILE A O 1
ATOM 871 N N . ILE A 1 108 ? -12.461 -5.796 -4.857 1.00 47.97 108 ILE A N 1
ATOM 872 C CA . ILE A 1 108 ? -12.273 -6.706 -3.733 1.00 47.97 108 ILE A CA 1
ATOM 873 C C . ILE A 1 108 ? -11.398 -7.827 -4.270 1.00 47.97 108 ILE A C 1
ATOM 875 O O . ILE A 1 108 ? -11.846 -8.614 -5.106 1.00 47.97 108 ILE A O 1
ATOM 879 N N . CYS A 1 109 ? -10.151 -7.894 -3.809 1.00 39.38 109 CYS A N 1
ATOM 880 C CA . CYS A 1 109 ? -9.359 -9.105 -3.953 1.00 39.38 109 CYS A CA 1
ATOM 881 C C . CYS A 1 109 ? -10.020 -10.147 -3.037 1.00 39.38 109 CYS A C 1
ATOM 883 O O . CYS A 1 109 ? -9.758 -10.189 -1.838 1.00 39.38 109 CYS A O 1
ATOM 885 N N . ARG A 1 110 ? -10.997 -10.902 -3.560 1.00 36.88 110 ARG A N 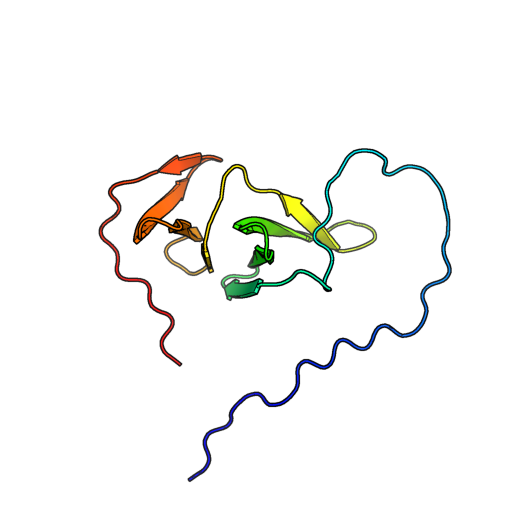1
ATOM 886 C CA . ARG A 1 110 ? -11.504 -12.086 -2.862 1.00 36.88 110 ARG A CA 1
ATOM 887 C C . ARG A 1 110 ? -10.437 -13.169 -2.981 1.00 36.88 110 ARG A C 1
ATOM 889 O O . ARG A 1 110 ? -10.193 -13.663 -4.084 1.00 36.88 110 ARG A O 1
ATOM 896 N N . HIS A 1 111 ? -9.868 -13.558 -1.851 1.00 34.59 111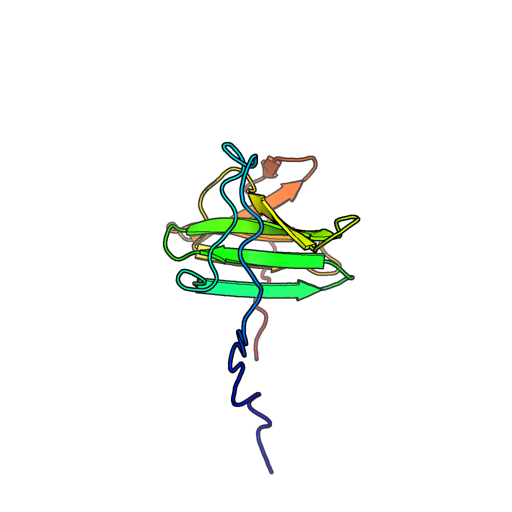 HIS A N 1
ATOM 897 C CA . HIS A 1 111 ? -9.399 -14.918 -1.613 1.00 34.59 111 HIS A CA 1
ATOM 898 C C . HIS A 1 111 ? -9.909 -15.378 -0.252 1.00 34.59 111 HIS A C 1
ATOM 900 O O . HIS A 1 111 ? -9.791 -14.587 0.708 1.00 34.59 111 HIS A O 1
#

InterPro domains:
  IPR006624 Beta-propeller repeat TECPR [PF19193] (33-100)
  IPR006624 Beta-propeller repeat TECPR [SM00706] (24-58)
  IPR006624 Beta-propeller repeat TECPR [SM00706] (63-96)

Organism: Esox lucius (NCBI:txid8010)

Foldseek 3Di:
DDDPDVPDPDPPPDDDDDPDDDDPPFPFDDPVFWDDWEDEPNKIWTAGVQQWIWIWDQDPVHITTHTQPDGFNDWYAYPVGIWTAHPVRWIWGDDPSDTDGPDPDDDDPDD

pLDDT: mean 72.81, std 23.46, range [27.92, 94.25]

Secondary structure (DSSP, 8-state):
------------------------S--PPPGGGEEEEEEETTEEEEEETT--EEEEE--SSS-EEEEPSS--SEEEEETTEEEEE-TT--EEEEETTEEEE----------